Protein AF-A0A1G6P7D3-F1 (afdb_monomer_lite)

Sequence (81 aa):
MLGVMLTEKEVEEIAYLLKRELEEILSDLSDNRLEPIVQVAMKEKYGLVYGLYKRFTRPEEWSQYALSSNLLNKTPFDKKG

pLDDT: mean 83.85, std 16.72, range [39.06, 98.0]

Radius of gyration: 13.71 Å; chains: 1; bounding box: 37×24×31 Å

Secondary structure (DSSP, 8-state):
-------HHHHHHHHHHHHHHHHHHHHHHH-TTS-HHHHHHHHHHHHHHHHHHHHHS-GGGGGGGPPPGGG----GGGG--

Foldseek 3Di:
DDDDDDDLVVLVVLLVVLVVVLVVLVVVLVDPPDDPVVNVVSLLVNVVSLVVNPVSDDPVCSVVSDDPPVSDPDDPVVPDD

Structure (mmCIF, N/CA/C/O backbone):
data_AF-A0A1G6P7D3-F1
#
_entry.id   AF-A0A1G6P7D3-F1
#
loop_
_atom_site.group_PDB
_atom_site.id
_atom_site.type_symbol
_atom_site.label_atom_id
_atom_site.label_alt_id
_atom_site.label_comp_id
_atom_site.label_asym_id
_atom_site.label_entity_id
_atom_site.label_seq_id
_atom_site.pdbx_PDB_ins_code
_atom_site.Cartn_x
_atom_site.Cartn_y
_atom_site.Cartn_z
_atom_site.occupancy
_atom_site.B_iso_or_equiv
_atom_site.auth_seq_id
_atom_site.auth_comp_id
_atom_site.auth_asym_id
_atom_site.auth_atom_id
_atom_site.pdbx_PDB_model_num
ATOM 1 N N . MET A 1 1 ? -17.319 -5.576 -8.291 1.00 61.88 1 MET A N 1
ATOM 2 C CA . MET A 1 1 ? -16.581 -5.251 -7.052 1.00 61.88 1 MET A CA 1
ATOM 3 C C . MET A 1 1 ? -16.697 -6.466 -6.150 1.00 61.88 1 MET A C 1
ATOM 5 O O . MET A 1 1 ? -17.807 -6.957 -6.014 1.00 61.88 1 MET A O 1
ATOM 9 N N . LEU A 1 2 ? -15.587 -6.997 -5.639 1.00 70.06 2 LEU A N 1
ATOM 10 C CA . LEU A 1 2 ? -15.597 -8.118 -4.693 1.00 70.06 2 LEU A CA 1
ATOM 11 C C . LEU A 1 2 ? -15.522 -7.540 -3.274 1.00 70.06 2 LEU A C 1
ATOM 13 O O . LEU A 1 2 ? -14.724 -6.632 -3.044 1.00 70.06 2 LEU A O 1
ATOM 17 N N . GLY A 1 3 ? -16.382 -8.012 -2.372 1.00 80.00 3 GLY A N 1
ATOM 18 C CA . GLY A 1 3 ? -16.349 -7.671 -0.948 1.00 80.00 3 GLY A CA 1
ATOM 19 C C . GLY A 1 3 ? -15.665 -8.776 -0.146 1.00 80.00 3 GLY A C 1
ATOM 20 O O . GLY A 1 3 ? -15.734 -9.941 -0.531 1.00 80.00 3 GLY A O 1
ATOM 21 N N . VAL A 1 4 ? -15.012 -8.407 0.954 1.00 86.62 4 VAL A N 1
ATOM 22 C CA . VAL A 1 4 ? -14.375 -9.332 1.902 1.00 86.62 4 VAL A CA 1
ATOM 23 C C . VAL A 1 4 ? -14.871 -8.966 3.299 1.00 86.62 4 VAL A C 1
ATOM 25 O O . VAL A 1 4 ? -14.938 -7.782 3.624 1.00 86.62 4 VAL A O 1
ATOM 28 N N . MET A 1 5 ? -15.257 -9.961 4.101 1.00 94.31 5 MET A N 1
ATOM 29 C CA . MET A 1 5 ? -15.557 -9.758 5.520 1.00 94.31 5 MET A CA 1
ATOM 30 C C . MET A 1 5 ? -14.263 -9.872 6.315 1.00 94.31 5 MET A C 1
ATOM 32 O O . MET A 1 5 ? -13.580 -10.887 6.218 1.00 94.31 5 MET A O 1
ATOM 36 N N . LEU A 1 6 ? -13.947 -8.824 7.068 1.00 94.56 6 LEU A N 1
ATOM 37 C CA . LEU A 1 6 ? -12.756 -8.713 7.900 1.00 94.56 6 LEU A CA 1
ATOM 38 C C . LEU A 1 6 ? -13.153 -8.092 9.235 1.00 94.56 6 LEU A C 1
ATOM 40 O O . LEU A 1 6 ? -14.056 -7.254 9.301 1.00 94.56 6 LEU A O 1
ATOM 44 N N . THR A 1 7 ? -12.467 -8.499 10.287 1.00 97.56 7 THR A N 1
ATOM 45 C CA . THR A 1 7 ? -12.490 -7.840 11.590 1.00 97.56 7 THR A CA 1
ATOM 46 C C . THR A 1 7 ? -11.716 -6.522 11.541 1.00 97.56 7 THR A C 1
ATOM 48 O O . THR A 1 7 ? -10.885 -6.303 10.661 1.00 97.56 7 THR A O 1
ATOM 51 N N . GLU A 1 8 ? -11.947 -5.646 12.520 1.00 95.75 8 GLU A N 1
ATOM 52 C CA . GLU A 1 8 ? -11.206 -4.381 12.642 1.00 95.75 8 GLU A CA 1
ATOM 53 C C . GLU A 1 8 ? -9.692 -4.619 12.743 1.00 95.75 8 GLU A C 1
ATOM 55 O O . GLU A 1 8 ? -8.913 -3.959 12.061 1.00 95.75 8 GLU A O 1
ATOM 60 N N . LYS A 1 9 ? -9.279 -5.640 13.504 1.00 97.06 9 LYS A N 1
ATOM 61 C CA . LYS A 1 9 ? -7.869 -6.011 13.642 1.00 97.06 9 LYS A CA 1
ATOM 62 C C . LYS A 1 9 ? -7.249 -6.473 12.320 1.00 97.06 9 LYS A C 1
ATOM 64 O O . LYS A 1 9 ? -6.137 -6.074 11.998 1.00 97.06 9 LYS A O 1
ATOM 69 N N . GLU A 1 10 ? -7.958 -7.286 11.536 1.00 97.75 10 GLU A N 1
ATOM 70 C CA . GLU A 1 10 ? -7.466 -7.718 10.220 1.00 97.75 10 GLU A CA 1
ATOM 71 C C . GLU A 1 10 ? -7.344 -6.538 9.248 1.00 97.75 10 GLU A C 1
ATOM 73 O O . GLU A 1 10 ? -6.404 -6.487 8.458 1.00 97.75 10 GLU A O 1
ATOM 78 N N . VAL A 1 11 ? -8.257 -5.562 9.320 1.00 95.75 11 VAL A N 1
ATOM 79 C CA . VAL A 1 11 ? -8.157 -4.318 8.539 1.00 95.75 11 VAL A CA 1
ATOM 80 C C . VAL A 1 11 ? -6.894 -3.540 8.911 1.00 95.75 11 VAL A C 1
ATOM 82 O O . VAL A 1 11 ? -6.169 -3.112 8.014 1.00 95.75 11 VAL A O 1
ATOM 85 N N . GLU A 1 12 ? -6.596 -3.397 10.204 1.00 96.00 12 GLU A N 1
ATOM 86 C CA . GLU A 1 12 ? -5.378 -2.730 10.686 1.00 96.00 12 GLU A CA 1
ATOM 87 C C . GLU A 1 12 ? -4.102 -3.461 10.247 1.00 96.00 12 GLU A C 1
ATOM 89 O O . GLU A 1 12 ? -3.161 -2.832 9.758 1.00 96.00 12 GLU A O 1
ATOM 94 N N . GLU A 1 13 ? -4.070 -4.789 10.364 1.00 97.69 13 GLU A N 1
ATOM 95 C CA . GLU A 1 13 ? -2.926 -5.606 9.946 1.00 97.69 13 GLU A CA 1
ATOM 96 C C . GLU A 1 13 ? -2.696 -5.524 8.430 1.00 97.69 13 GLU A C 1
ATOM 98 O O . GLU A 1 13 ? -1.559 -5.362 7.980 1.00 97.69 13 GLU A O 1
ATOM 103 N N . ILE A 1 14 ? -3.764 -5.556 7.628 1.00 96.50 14 ILE A N 1
ATOM 104 C CA . ILE A 1 14 ? -3.673 -5.375 6.173 1.00 96.50 14 ILE A CA 1
ATOM 105 C C . ILE A 1 14 ? -3.184 -3.966 5.839 1.00 96.50 14 ILE A C 1
ATOM 107 O O . ILE A 1 14 ? -2.275 -3.818 5.021 1.00 96.50 14 ILE A O 1
ATOM 111 N N . ALA A 1 15 ? -3.736 -2.930 6.473 1.00 95.62 15 ALA A N 1
ATOM 112 C CA . ALA A 1 15 ? -3.288 -1.555 6.275 1.00 95.62 15 ALA A CA 1
ATOM 113 C C . ALA A 1 15 ? -1.793 -1.397 6.598 1.00 95.62 15 ALA A C 1
ATOM 115 O O . ALA A 1 15 ? -1.063 -0.760 5.836 1.00 95.62 15 ALA A O 1
ATOM 116 N N . TYR A 1 16 ? -1.322 -2.032 7.675 1.00 96.81 16 TYR A N 1
ATOM 117 C CA . TYR A 1 16 ? 0.085 -2.039 8.067 1.00 96.81 16 TYR A CA 1
ATOM 118 C C . TYR A 1 16 ? 0.983 -2.733 7.032 1.00 96.81 16 TYR A C 1
ATOM 120 O O . TYR A 1 16 ? 2.018 -2.186 6.648 1.00 96.81 16 TYR A O 1
ATOM 128 N N . LEU A 1 17 ? 0.582 -3.905 6.529 1.00 98.00 17 LEU A N 1
ATOM 129 C CA . LEU A 1 17 ? 1.334 -4.619 5.492 1.00 98.00 17 LEU A CA 1
ATOM 130 C C . LEU A 1 17 ? 1.422 -3.813 4.192 1.00 98.00 17 LEU A C 1
ATOM 132 O O . LEU A 1 17 ? 2.495 -3.717 3.599 1.00 98.00 17 LEU A O 1
ATOM 136 N N . LEU A 1 18 ? 0.314 -3.197 3.771 1.00 97.31 18 LEU A N 1
ATOM 137 C CA . LEU A 1 18 ? 0.271 -2.361 2.569 1.00 97.31 18 LEU A CA 1
ATOM 138 C C . LEU A 1 18 ? 1.127 -1.105 2.720 1.00 97.31 18 LEU A C 1
ATOM 140 O O . LEU A 1 18 ? 1.794 -0.708 1.768 1.00 97.31 18 LEU A O 1
ATOM 144 N N . LYS A 1 19 ? 1.140 -0.500 3.911 1.00 95.62 19 LYS A N 1
ATOM 145 C CA . LYS A 1 19 ? 2.032 0.614 4.234 1.00 95.62 19 LYS A CA 1
ATOM 146 C C . LYS A 1 19 ? 3.498 0.214 4.059 1.00 95.62 19 LYS A C 1
ATOM 148 O O . LYS A 1 19 ? 4.215 0.899 3.338 1.00 95.62 19 LYS A O 1
ATOM 153 N N . ARG A 1 20 ? 3.925 -0.898 4.666 1.00 96.81 20 ARG A N 1
ATOM 154 C CA . ARG A 1 20 ? 5.317 -1.366 4.564 1.00 96.81 20 ARG A CA 1
ATOM 155 C C . ARG A 1 20 ? 5.713 -1.641 3.113 1.00 96.81 20 ARG A C 1
ATOM 157 O O . ARG A 1 20 ? 6.775 -1.226 2.670 1.00 96.81 20 ARG A O 1
ATOM 164 N N . GLU A 1 21 ? 4.827 -2.279 2.357 1.00 97.69 21 GLU A N 1
ATOM 165 C CA . GLU A 1 21 ? 5.048 -2.552 0.937 1.00 97.69 21 GLU A CA 1
ATOM 166 C C . GLU A 1 21 ? 5.207 -1.260 0.115 1.00 97.69 21 GLU A C 1
ATOM 168 O O . GLU A 1 21 ? 6.064 -1.179 -0.763 1.00 97.69 21 GLU A O 1
ATOM 173 N N . LEU A 1 22 ? 4.410 -0.224 0.402 1.00 95.56 22 LEU A N 1
ATOM 174 C CA . LEU A 1 22 ? 4.558 1.086 -0.239 1.00 95.56 22 LEU A CA 1
ATOM 175 C C . LEU A 1 22 ? 5.888 1.749 0.118 1.00 95.56 22 LEU A C 1
ATOM 177 O O . LEU A 1 22 ? 6.518 2.319 -0.768 1.00 95.56 22 LEU A O 1
ATOM 181 N N . GLU A 1 23 ? 6.312 1.682 1.381 1.00 94.62 23 GLU A N 1
ATOM 182 C CA . GLU A 1 23 ? 7.603 2.216 1.835 1.00 94.62 23 GLU A CA 1
ATOM 183 C C . GLU A 1 23 ? 8.774 1.548 1.102 1.00 94.62 23 GLU A C 1
ATOM 185 O O . GLU A 1 23 ? 9.661 2.247 0.612 1.00 94.62 23 GLU A O 1
ATOM 190 N N . GLU A 1 24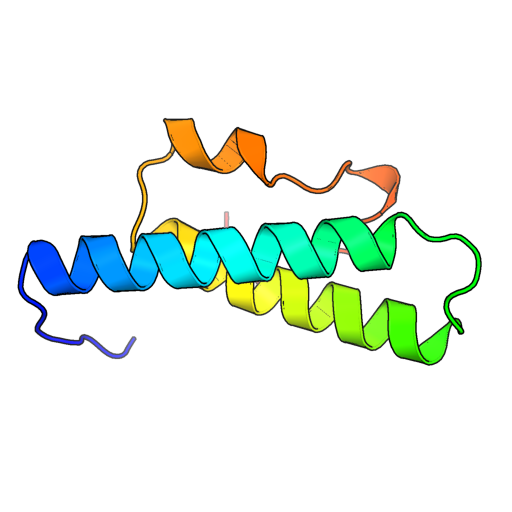 ? 8.742 0.222 0.953 1.00 94.56 24 GLU A N 1
ATOM 191 C CA . GLU A 1 24 ? 9.752 -0.540 0.208 1.00 94.56 24 GLU A CA 1
ATOM 192 C C . GLU A 1 24 ? 9.770 -0.143 -1.277 1.00 94.56 24 GLU A C 1
ATOM 194 O O . GLU A 1 24 ? 10.817 0.239 -1.799 1.00 94.56 24 GLU A O 1
ATOM 199 N N . ILE A 1 25 ? 8.609 -0.115 -1.945 1.00 93.94 25 ILE A N 1
ATOM 200 C CA . ILE A 1 25 ? 8.515 0.276 -3.364 1.00 93.94 25 ILE A CA 1
ATOM 201 C C . ILE A 1 25 ? 9.003 1.715 -3.584 1.00 93.94 25 ILE A C 1
ATOM 203 O O . ILE A 1 25 ? 9.685 2.000 -4.568 1.00 93.94 25 ILE A O 1
ATOM 207 N N . LEU A 1 26 ? 8.636 2.641 -2.696 1.00 91.62 26 LEU A N 1
ATOM 208 C CA . LEU A 1 26 ? 9.060 4.041 -2.763 1.00 91.62 26 LEU A CA 1
ATOM 209 C C . LEU A 1 26 ? 10.569 4.178 -2.562 1.00 91.62 26 LEU A C 1
ATOM 211 O O . LEU A 1 26 ? 11.206 4.956 -3.275 1.00 91.62 26 LEU A O 1
ATOM 215 N N . SER A 1 27 ? 11.127 3.419 -1.618 1.00 90.69 27 SER A N 1
ATOM 216 C CA . SER A 1 27 ? 12.566 3.357 -1.383 1.00 90.69 27 SER A CA 1
ATOM 217 C C . SER A 1 27 ? 13.296 2.858 -2.626 1.00 90.69 27 SER A C 1
ATOM 219 O O . SER A 1 27 ? 14.214 3.529 -3.095 1.00 90.69 27 SER A O 1
ATOM 221 N N . ASP A 1 28 ? 12.846 1.753 -3.218 1.00 89.94 28 ASP A N 1
ATOM 222 C CA . ASP A 1 28 ? 13.436 1.205 -4.440 1.00 89.94 28 ASP A CA 1
ATOM 223 C C . ASP A 1 28 ? 13.360 2.217 -5.586 1.00 89.94 28 ASP A C 1
ATOM 225 O O . ASP A 1 28 ? 14.373 2.535 -6.201 1.00 89.94 28 ASP A O 1
ATOM 229 N N . LEU A 1 29 ? 12.187 2.812 -5.831 1.00 88.44 29 LEU A N 1
ATOM 230 C CA . LEU A 1 29 ? 11.985 3.811 -6.889 1.00 88.44 29 LEU A CA 1
ATOM 231 C C . LEU A 1 29 ? 12.823 5.086 -6.716 1.00 88.44 29 LEU A C 1
ATOM 233 O O . LEU A 1 29 ? 12.992 5.825 -7.690 1.00 88.44 29 LEU A O 1
ATOM 237 N N . SER A 1 30 ? 13.312 5.364 -5.505 1.00 84.75 30 SER A N 1
ATOM 238 C CA . SER A 1 30 ? 14.208 6.490 -5.230 1.00 84.75 30 SER A CA 1
ATOM 239 C C . SER A 1 30 ? 15.670 6.206 -5.604 1.00 84.75 30 SER A C 1
ATOM 241 O O . SER A 1 30 ? 16.454 7.148 -5.748 1.00 84.75 30 SER A O 1
ATOM 243 N N . ASP A 1 31 ? 16.040 4.937 -5.817 1.00 81.38 31 ASP A N 1
ATOM 244 C CA . ASP A 1 31 ? 17.377 4.548 -6.261 1.00 81.38 31 ASP A CA 1
ATOM 245 C C . ASP A 1 31 ? 17.525 4.714 -7.786 1.00 81.38 31 ASP A C 1
ATOM 247 O O . ASP A 1 31 ? 16.873 4.057 -8.601 1.00 81.38 31 ASP A O 1
ATOM 251 N N . ASN A 1 32 ? 18.453 5.587 -8.189 1.00 68.00 32 ASN A N 1
ATOM 252 C CA . ASN A 1 32 ? 18.748 5.910 -9.589 1.00 68.00 32 ASN A CA 1
ATOM 253 C C . ASN A 1 32 ? 19.441 4.775 -10.370 1.00 68.00 32 ASN A C 1
ATOM 255 O O . ASN A 1 32 ? 19.780 4.962 -11.540 1.00 68.00 32 ASN A O 1
ATOM 259 N N . ARG A 1 33 ? 19.709 3.624 -9.743 1.00 84.31 33 ARG A N 1
ATOM 260 C CA . ARG A 1 33 ? 20.409 2.481 -10.358 1.00 84.31 33 ARG A CA 1
ATOM 261 C C . ARG A 1 33 ? 19.479 1.418 -10.937 1.00 84.31 33 ARG A C 1
ATOM 263 O O . ARG A 1 33 ? 19.964 0.449 -11.518 1.00 84.31 33 ARG A O 1
ATOM 270 N N . LEU A 1 34 ? 18.167 1.578 -10.782 1.00 82.56 34 LEU A N 1
ATOM 271 C CA . LEU A 1 34 ? 17.184 0.641 -11.315 1.00 82.56 34 LEU A CA 1
ATOM 272 C C . LEU A 1 34 ? 17.192 0.611 -12.842 1.00 82.56 34 LEU A C 1
ATOM 274 O O . LEU A 1 34 ? 17.124 1.649 -13.504 1.00 82.56 34 LEU A O 1
ATOM 278 N N . GLU A 1 35 ? 17.188 -0.596 -13.407 1.00 88.44 35 GLU A N 1
ATOM 279 C CA . GLU A 1 35 ? 16.966 -0.739 -14.839 1.00 88.44 35 GLU A CA 1
ATOM 280 C C . GLU A 1 35 ? 15.572 -0.217 -15.234 1.00 88.44 35 GLU A C 1
ATOM 282 O O . GLU A 1 35 ? 14.594 -0.452 -14.511 1.00 88.44 35 GLU A O 1
ATOM 287 N N . PRO A 1 36 ? 15.431 0.426 -16.410 1.00 86.94 36 PRO A N 1
ATOM 288 C CA . PRO A 1 36 ? 14.165 1.021 -16.841 1.00 86.94 36 PRO A CA 1
ATOM 289 C C . PRO A 1 36 ? 12.973 0.054 -16.816 1.00 86.94 36 PRO A C 1
ATOM 291 O O . PRO A 1 36 ? 11.864 0.446 -16.458 1.00 86.94 36 PRO A O 1
ATOM 294 N N . ILE A 1 37 ? 13.191 -1.222 -17.154 1.00 89.62 37 ILE A N 1
ATOM 295 C CA . ILE A 1 37 ? 12.135 -2.243 -17.140 1.00 89.62 37 ILE A CA 1
ATOM 296 C C . ILE A 1 37 ? 11.632 -2.541 -15.721 1.00 89.62 37 ILE A C 1
ATOM 298 O O . ILE A 1 37 ? 10.429 -2.694 -15.506 1.00 89.62 37 ILE A O 1
ATOM 302 N N . VAL A 1 38 ? 12.534 -2.556 -14.738 1.00 90.75 38 VAL A N 1
ATOM 303 C CA . VAL A 1 38 ? 12.187 -2.772 -13.329 1.00 90.75 38 VAL A CA 1
ATOM 304 C C . VAL A 1 38 ? 11.438 -1.558 -12.790 1.00 90.75 38 VAL A C 1
ATOM 306 O O . VAL A 1 38 ? 10.444 -1.712 -12.085 1.00 90.75 38 VAL A O 1
ATOM 309 N N . GLN A 1 39 ? 11.841 -0.347 -13.188 1.00 88.75 39 GLN A N 1
ATOM 310 C CA . GLN A 1 39 ? 11.150 0.882 -12.801 1.00 88.75 39 GLN A CA 1
ATOM 311 C C . GLN A 1 39 ? 9.687 0.898 -13.274 1.00 88.75 39 GLN A C 1
ATOM 313 O O . GLN A 1 39 ? 8.802 1.312 -12.523 1.00 88.75 39 GLN A O 1
ATOM 318 N N . VAL A 1 40 ? 9.411 0.436 -14.499 1.00 90.00 40 VAL A N 1
ATOM 319 C CA . VAL A 1 40 ? 8.037 0.315 -15.017 1.00 90.00 40 VAL A CA 1
ATOM 320 C C . VAL A 1 40 ? 7.228 -0.666 -14.168 1.00 90.00 40 VAL A C 1
ATOM 322 O O . VAL A 1 40 ? 6.162 -0.296 -13.675 1.00 90.00 40 VAL A O 1
ATOM 325 N N . ALA A 1 41 ? 7.762 -1.863 -13.918 1.00 91.31 41 ALA A N 1
ATOM 326 C 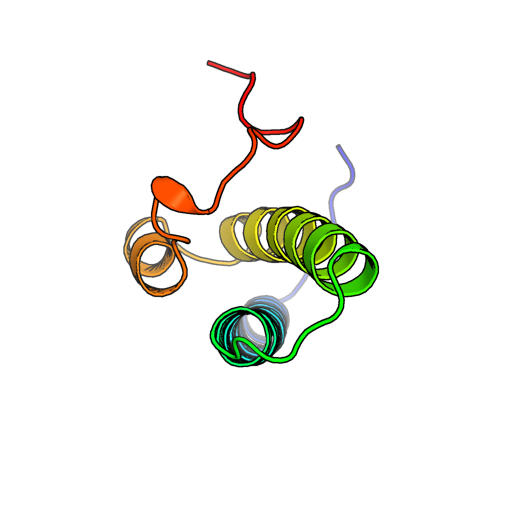CA . ALA A 1 41 ? 7.094 -2.869 -13.092 1.00 91.31 41 ALA A CA 1
ATOM 327 C C . ALA A 1 41 ? 6.826 -2.369 -11.657 1.00 91.31 41 ALA A C 1
ATOM 329 O O . ALA A 1 41 ? 5.749 -2.598 -11.106 1.00 91.31 41 ALA A O 1
ATOM 330 N N . MET A 1 42 ? 7.764 -1.626 -11.060 1.00 92.06 42 MET A N 1
ATOM 331 C CA . MET A 1 42 ? 7.594 -1.038 -9.726 1.00 92.06 42 MET A CA 1
ATOM 332 C C . MET A 1 42 ? 6.521 0.051 -9.691 1.00 92.06 42 MET A C 1
ATOM 334 O O . MET A 1 42 ? 5.741 0.109 -8.742 1.00 92.06 42 MET A O 1
ATOM 338 N N . LYS A 1 43 ? 6.410 0.879 -10.737 1.00 91.69 43 LYS A N 1
ATOM 339 C CA . LYS A 1 43 ? 5.330 1.876 -10.850 1.00 91.69 43 LYS A CA 1
ATOM 340 C C . LYS A 1 43 ? 3.954 1.225 -11.003 1.00 91.69 43 LYS A C 1
ATOM 342 O O . LYS A 1 43 ? 2.981 1.707 -10.423 1.00 91.69 43 LYS A O 1
ATOM 347 N N . GLU A 1 44 ? 3.860 0.127 -11.749 1.00 93.31 44 GLU A N 1
ATOM 348 C CA . GLU A 1 44 ? 2.621 -0.653 -11.859 1.00 93.31 44 GLU A CA 1
ATOM 349 C C . GLU A 1 44 ? 2.231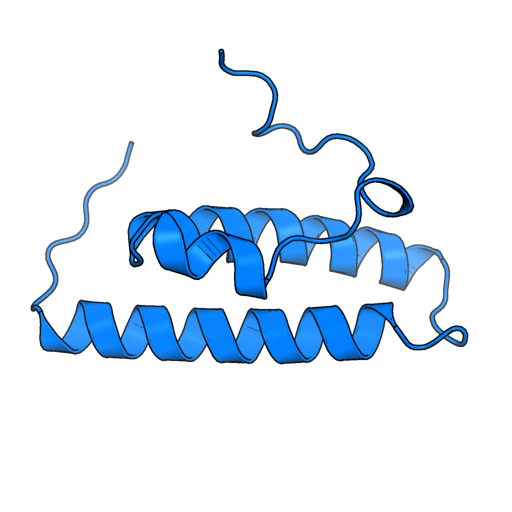 -1.268 -10.511 1.00 93.31 44 GLU A C 1
ATOM 351 O O . GLU A 1 44 ? 1.088 -1.122 -10.066 1.00 93.31 44 GLU A O 1
ATOM 356 N N . LYS A 1 45 ? 3.200 -1.883 -9.822 1.00 94.94 45 LYS A N 1
ATOM 357 C CA . LYS A 1 45 ? 3.022 -2.441 -8.478 1.00 94.94 45 LYS A CA 1
ATOM 358 C C . LYS A 1 45 ? 2.572 -1.369 -7.484 1.00 94.94 45 LYS A C 1
ATOM 360 O O . LYS A 1 45 ? 1.580 -1.581 -6.790 1.00 94.94 45 LYS A O 1
ATOM 365 N N . TYR A 1 46 ? 3.215 -0.199 -7.481 1.00 95.50 46 TYR A N 1
ATOM 366 C CA . TYR A 1 46 ? 2.808 0.956 -6.675 1.00 95.50 46 TYR A CA 1
ATOM 367 C C . TYR A 1 46 ? 1.334 1.306 -6.898 1.00 95.50 46 TYR A C 1
ATOM 369 O O . TYR A 1 46 ? 0.584 1.428 -5.935 1.00 95.50 46 TYR A O 1
ATOM 377 N N . GLY A 1 47 ? 0.888 1.417 -8.154 1.00 93.06 47 GLY A N 1
ATOM 378 C CA . GLY A 1 47 ? -0.500 1.766 -8.466 1.00 93.06 47 GLY A CA 1
ATOM 379 C C . GLY A 1 47 ? -1.513 0.773 -7.886 1.00 93.06 47 GLY A C 1
ATOM 380 O O . GLY A 1 47 ? -2.549 1.180 -7.353 1.00 93.06 47 GLY A O 1
ATOM 381 N N . LEU A 1 48 ? -1.201 -0.526 -7.938 1.00 95.12 48 LEU A N 1
ATOM 382 C CA . LEU A 1 48 ? -2.042 -1.579 -7.365 1.00 95.12 48 LEU A CA 1
ATOM 383 C C . LEU A 1 48 ? -2.055 -1.531 -5.833 1.00 95.12 48 LEU A C 1
ATOM 385 O O . LEU A 1 48 ? -3.132 -1.517 -5.234 1.00 95.12 48 LEU A O 1
ATOM 389 N N . VAL A 1 49 ? -0.878 -1.472 -5.203 1.00 96.19 49 VAL A N 1
ATOM 390 C CA . VAL A 1 49 ? -0.743 -1.466 -3.738 1.00 96.19 49 VAL A CA 1
ATOM 391 C C . VAL A 1 49 ? -1.343 -0.190 -3.149 1.00 96.19 49 VAL A C 1
ATOM 393 O O . VAL A 1 49 ? -2.120 -0.268 -2.204 1.00 96.19 49 VAL A O 1
ATOM 396 N N . TYR A 1 50 ? -1.088 0.975 -3.747 1.00 95.50 50 TYR A N 1
ATOM 397 C CA . TYR A 1 50 ? -1.657 2.251 -3.309 1.00 95.50 50 TYR A CA 1
ATOM 398 C C . TYR A 1 50 ? -3.178 2.273 -3.478 1.00 95.50 50 TYR A C 1
ATOM 400 O O . TYR A 1 50 ? -3.915 2.713 -2.595 1.00 95.50 50 TYR A O 1
ATOM 408 N N . GLY A 1 51 ? -3.681 1.732 -4.591 1.00 93.44 51 GLY A N 1
ATOM 409 C CA . GLY A 1 51 ? -5.114 1.562 -4.813 1.00 93.44 51 GLY A CA 1
ATOM 410 C C . GLY A 1 51 ? -5.781 0.651 -3.781 1.00 93.44 51 GLY A C 1
ATOM 411 O O . GLY A 1 51 ? -6.934 0.893 -3.422 1.00 93.44 51 GLY A O 1
ATOM 412 N N . LEU A 1 52 ? -5.073 -0.375 -3.301 1.00 93.94 52 LEU A N 1
ATOM 413 C CA . LEU A 1 52 ? -5.542 -1.273 -2.250 1.00 93.94 52 LEU A CA 1
ATOM 414 C C . LEU A 1 52 ? -5.465 -0.610 -0.870 1.00 93.94 52 LEU A C 1
ATOM 416 O O . LEU A 1 52 ? -6.448 -0.645 -0.139 1.00 93.94 52 LEU A O 1
ATOM 420 N N . TYR A 1 53 ? -4.359 0.070 -0.563 1.00 95.25 53 TYR A N 1
ATOM 421 C CA . TYR A 1 53 ? -4.136 0.8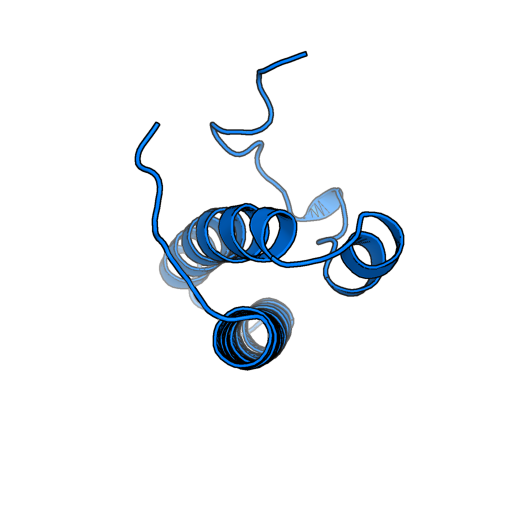22 0.675 1.00 95.25 53 TYR A CA 1
ATOM 422 C C . TYR A 1 53 ? -5.275 1.804 0.952 1.00 95.25 53 TYR A C 1
ATOM 424 O O . TYR A 1 53 ? -5.882 1.749 2.017 1.00 95.25 53 TYR A O 1
ATOM 432 N N . LYS A 1 54 ? -5.673 2.598 -0.052 1.00 93.75 54 LYS A N 1
ATOM 433 C CA . LYS A 1 54 ? -6.792 3.552 0.061 1.00 93.75 54 LYS A CA 1
ATOM 434 C C . LYS A 1 54 ? -8.140 2.922 0.434 1.00 93.75 54 LYS A C 1
ATOM 436 O O . LYS A 1 54 ? -9.052 3.645 0.814 1.00 93.75 54 LYS A O 1
ATOM 441 N N . ARG A 1 55 ? -8.307 1.602 0.282 1.00 92.62 55 ARG A N 1
ATOM 442 C CA . ARG A 1 55 ? -9.535 0.890 0.682 1.00 92.62 55 ARG A CA 1
ATOM 443 C C . ARG A 1 55 ? -9.548 0.518 2.161 1.00 92.62 55 ARG A C 1
ATOM 445 O O . ARG A 1 55 ? -10.624 0.260 2.686 1.00 92.62 55 ARG A O 1
ATOM 452 N N . PHE A 1 56 ? -8.378 0.465 2.793 1.00 92.81 56 PHE A N 1
ATOM 453 C CA . PHE A 1 56 ? -8.197 0.063 4.188 1.00 92.81 56 PHE A CA 1
ATOM 454 C C . PHE A 1 56 ? -7.786 1.228 5.099 1.00 92.81 56 PHE A C 1
ATOM 456 O O . PHE A 1 56 ? -7.732 1.048 6.309 1.00 92.81 56 PHE A O 1
ATOM 463 N N . THR A 1 57 ? -7.521 2.416 4.544 1.00 93.00 57 THR A N 1
ATOM 464 C CA . THR A 1 57 ? -7.066 3.599 5.293 1.00 93.00 57 THR A CA 1
ATOM 465 C C . THR A 1 57 ? -7.886 4.842 5.004 1.00 93.00 57 THR A C 1
ATOM 467 O O . THR A 1 57 ? -8.623 4.922 4.015 1.00 93.00 57 THR A O 1
ATOM 470 N N . ARG A 1 58 ? -7.760 5.839 5.881 1.00 91.94 58 ARG A N 1
ATOM 471 C CA . ARG A 1 58 ? -8.508 7.090 5.770 1.00 91.94 58 ARG A CA 1
ATOM 472 C C . ARG A 1 58 ? -7.826 8.069 4.805 1.00 91.94 58 ARG A C 1
ATOM 474 O O . ARG A 1 58 ? -6.602 8.029 4.663 1.00 91.94 58 ARG A O 1
ATOM 481 N N . PRO A 1 59 ? -8.582 8.975 4.155 1.00 89.56 59 PRO A N 1
ATOM 482 C CA . PRO A 1 59 ? -8.034 9.934 3.194 1.00 89.56 59 PRO A CA 1
ATOM 483 C C . PRO A 1 59 ? -6.874 10.787 3.711 1.00 89.56 59 PRO A C 1
ATOM 485 O O . PRO A 1 59 ? -5.985 11.147 2.939 1.00 89.56 59 PRO A O 1
ATOM 488 N N . GLU A 1 60 ? -6.845 11.086 5.010 1.00 90.12 60 GLU A N 1
ATOM 489 C CA . GLU A 1 60 ? -5.791 11.898 5.626 1.00 90.12 60 GLU A CA 1
ATOM 490 C C . GLU A 1 60 ? -4.420 11.198 5.578 1.00 90.12 60 GLU A C 1
ATOM 492 O O . GLU A 1 60 ? -3.378 11.855 5.537 1.00 90.12 60 GLU A O 1
ATOM 497 N N . GLU A 1 61 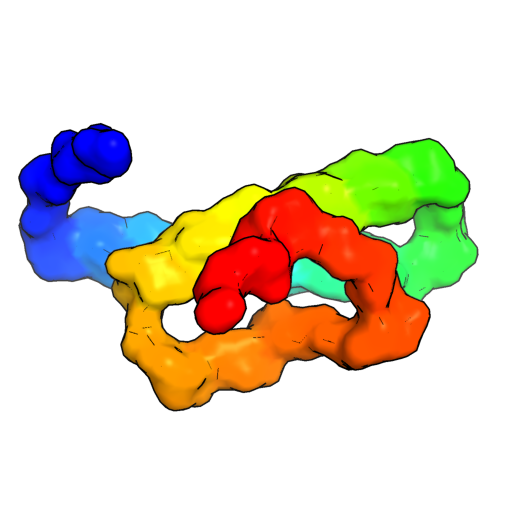? -4.410 9.865 5.522 1.00 89.19 61 GLU A N 1
ATOM 498 C CA . GLU A 1 61 ? -3.199 9.040 5.512 1.00 89.19 61 GLU A CA 1
ATOM 499 C C . GLU A 1 61 ? -2.599 8.888 4.104 1.00 89.19 61 GLU A C 1
ATOM 501 O O . GLU A 1 61 ? -1.414 8.595 3.948 1.00 89.19 61 GLU A O 1
ATOM 506 N N . TRP A 1 62 ? -3.390 9.129 3.053 1.00 90.12 62 TRP A N 1
ATOM 507 C CA . TRP A 1 62 ? -2.998 8.873 1.661 1.00 90.12 62 TRP A CA 1
ATOM 508 C C . TRP A 1 62 ? -1.831 9.734 1.184 1.00 90.12 62 TRP A C 1
ATOM 510 O O . TRP A 1 62 ? -1.073 9.314 0.306 1.00 90.12 62 TRP A O 1
ATOM 520 N N . SER A 1 63 ? -1.706 10.938 1.742 1.00 86.44 63 SER A N 1
ATOM 521 C CA . SER A 1 63 ? -0.681 11.914 1.366 1.00 86.44 63 SER A CA 1
ATOM 522 C C . SER A 1 63 ? 0.738 11.441 1.691 1.00 86.44 63 SER A C 1
ATOM 524 O O . SER A 1 63 ? 1.669 11.802 0.975 1.00 86.44 63 SER A O 1
ATOM 526 N N . GLN A 1 64 ? 0.901 10.582 2.703 1.00 86.06 64 GLN A N 1
ATOM 527 C CA . GLN A 1 64 ? 2.205 10.078 3.149 1.00 86.06 64 GLN A CA 1
ATOM 528 C C . GLN A 1 64 ? 2.897 9.194 2.102 1.00 86.06 64 GLN A C 1
ATOM 530 O O . GLN A 1 64 ? 4.122 9.138 2.069 1.00 86.06 64 GLN A O 1
ATOM 535 N N . TYR A 1 65 ? 2.124 8.539 1.230 1.00 87.69 65 TYR A N 1
ATOM 536 C CA . TYR A 1 65 ? 2.633 7.618 0.202 1.00 87.69 65 TYR A CA 1
ATOM 537 C C . TYR A 1 65 ? 2.307 8.092 -1.215 1.00 87.69 65 TYR A C 1
ATOM 539 O O . TYR A 1 65 ? 2.352 7.306 -2.164 1.00 87.69 65 TYR A O 1
ATOM 547 N N . ALA A 1 66 ? 1.932 9.362 -1.379 1.00 85.44 66 ALA A N 1
ATOM 548 C CA . ALA A 1 66 ? 1.671 9.931 -2.691 1.00 85.44 66 ALA A CA 1
ATOM 549 C C . ALA A 1 66 ? 2.992 10.082 -3.462 1.00 85.44 66 ALA A C 1
ATOM 551 O O . ALA A 1 66 ? 3.885 10.825 -3.054 1.00 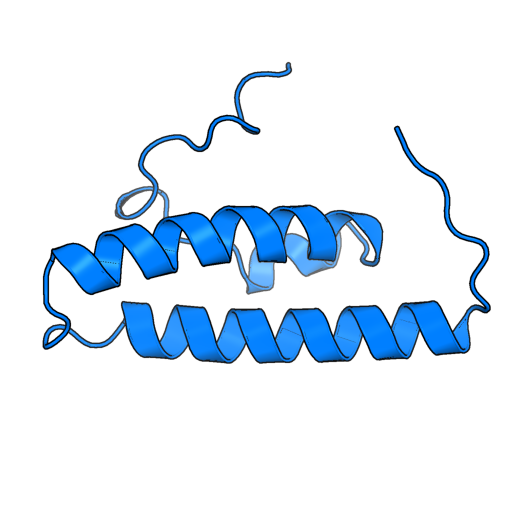85.44 66 ALA A O 1
ATOM 552 N N . LEU A 1 67 ? 3.116 9.389 -4.597 1.00 79.56 67 LEU A N 1
ATOM 553 C CA . LEU A 1 67 ? 4.227 9.599 -5.521 1.00 79.56 67 LEU A CA 1
ATOM 554 C C . LEU A 1 67 ? 4.160 11.041 -6.048 1.00 79.56 67 LEU A C 1
ATOM 556 O O . LEU A 1 67 ? 3.083 11.506 -6.434 1.00 79.56 67 LEU A O 1
ATOM 560 N N . SER A 1 68 ? 5.295 11.744 -6.116 1.00 67.62 68 SER A N 1
ATOM 561 C CA . SER A 1 68 ? 5.313 13.069 -6.746 1.00 67.62 68 SER A CA 1
ATOM 562 C C . SER A 1 68 ? 4.840 12.959 -8.202 1.00 67.62 68 SER A C 1
ATOM 564 O O . SER A 1 68 ? 5.162 12.000 -8.912 1.00 67.62 68 SER A O 1
ATOM 566 N N . SER A 1 69 ? 4.054 13.939 -8.656 1.00 54.72 69 SER A N 1
ATOM 567 C CA . SER A 1 69 ? 3.405 13.932 -9.977 1.00 54.72 69 SER A CA 1
ATOM 568 C C . SER A 1 69 ? 4.381 13.736 -11.141 1.00 54.72 69 SER A C 1
ATOM 570 O O . SER A 1 69 ? 3.994 13.212 -12.181 1.00 54.72 69 SER A O 1
ATOM 572 N N . ASN A 1 70 ? 5.654 14.088 -10.950 1.00 53.22 70 ASN A N 1
ATOM 573 C CA . ASN A 1 70 ? 6.714 13.945 -11.946 1.00 53.22 70 ASN A CA 1
ATOM 574 C C . ASN A 1 70 ? 7.087 12.480 -12.245 1.00 53.22 70 ASN A C 1
ATOM 576 O O . ASN A 1 70 ? 7.757 12.213 -13.239 1.00 53.22 70 ASN A O 1
ATOM 580 N N . LEU A 1 71 ? 6.672 11.528 -11.403 1.00 56.66 71 LEU A N 1
ATOM 581 C CA . LEU A 1 71 ? 6.991 10.104 -11.541 1.00 56.66 71 LEU A CA 1
ATOM 582 C C . LEU A 1 71 ? 5.800 9.252 -12.026 1.00 56.66 71 LEU A C 1
ATOM 584 O O . LEU A 1 71 ? 6.014 8.109 -12.450 1.00 56.66 71 LEU A O 1
ATOM 588 N N . LEU A 1 72 ? 4.577 9.799 -12.014 1.00 55.56 72 LEU A N 1
ATOM 589 C CA . LEU A 1 72 ? 3.342 9.107 -12.394 1.00 55.56 72 LEU A CA 1
ATOM 590 C C . LEU A 1 72 ? 3.059 9.244 -13.898 1.00 55.56 72 LEU A C 1
ATOM 592 O O . LEU A 1 72 ? 2.558 10.264 -14.367 1.00 55.56 72 LEU A O 1
ATOM 596 N N . ASN A 1 73 ? 3.270 8.165 -14.653 1.00 52.78 73 ASN A N 1
ATOM 597 C CA . ASN A 1 73 ? 2.500 7.960 -15.878 1.00 52.78 73 ASN A CA 1
ATOM 598 C C . ASN A 1 73 ? 1.102 7.500 -15.444 1.00 52.78 73 ASN A C 1
ATOM 600 O O . ASN A 1 73 ? 0.993 6.519 -14.711 1.00 52.78 73 ASN A O 1
ATOM 604 N N . LYS A 1 74 ? 0.055 8.244 -15.837 1.00 48.53 74 LYS A N 1
ATOM 605 C CA . LYS A 1 74 ? -1.342 8.047 -15.399 1.00 48.53 74 LYS A CA 1
ATOM 606 C C . LYS A 1 74 ? -1.710 6.565 -15.329 1.00 48.53 74 LYS A C 1
ATOM 608 O O . LYS A 1 74 ? -1.717 5.882 -16.356 1.00 48.53 74 LYS A O 1
ATOM 613 N N . THR A 1 75 ? -2.049 6.089 -14.135 1.00 46.97 75 THR A N 1
ATOM 614 C CA . THR A 1 75 ? -2.491 4.706 -13.963 1.00 46.97 75 THR A CA 1
ATOM 615 C C . THR A 1 75 ? -3.902 4.535 -14.548 1.00 46.97 75 THR A C 1
ATOM 617 O O . THR A 1 75 ? -4.672 5.500 -14.602 1.00 46.97 75 THR A O 1
ATOM 620 N N . PRO A 1 76 ? -4.303 3.324 -14.981 1.00 46.22 76 PRO A N 1
ATOM 621 C CA . PRO A 1 76 ? -5.653 3.074 -15.501 1.00 46.22 76 PRO A CA 1
ATOM 622 C C . PRO A 1 76 ? -6.783 3.411 -14.511 1.00 46.22 76 PRO A C 1
ATOM 624 O O . PRO A 1 76 ? -7.932 3.566 -14.924 1.00 46.22 76 PRO A O 1
ATOM 627 N N . PHE A 1 77 ? -6.466 3.537 -13.218 1.00 47.62 77 PHE A N 1
ATOM 628 C CA . PHE A 1 77 ? -7.420 3.808 -12.144 1.00 47.62 77 PHE A CA 1
ATOM 629 C C . PHE A 1 77 ? -7.705 5.301 -11.919 1.00 47.62 77 PHE A C 1
ATOM 631 O O . PHE A 1 77 ? -8.744 5.620 -11.346 1.00 47.62 77 PHE A O 1
ATOM 638 N N . ASP A 1 78 ? -6.872 6.212 -12.433 1.00 53.66 78 ASP A N 1
ATOM 639 C CA . ASP A 1 78 ? -7.057 7.667 -12.282 1.00 53.66 78 ASP A CA 1
ATOM 640 C C . ASP A 1 78 ? -8.119 8.258 -13.237 1.00 53.66 78 ASP A C 1
ATOM 642 O O . ASP A 1 78 ? -8.365 9.461 -13.240 1.00 53.66 78 ASP A O 1
ATOM 646 N N . LYS A 1 79 ? -8.761 7.433 -14.079 1.00 45.22 79 LYS A N 1
ATOM 647 C CA . LYS A 1 79 ? -9.714 7.867 -15.124 1.00 45.22 79 LYS A CA 1
ATOM 648 C C . LYS A 1 79 ? -11.199 7.812 -14.730 1.00 45.22 79 LYS A C 1
ATOM 650 O O . LYS A 1 79 ? -12.048 7.746 -15.616 1.00 45.22 79 LYS A O 1
ATOM 655 N N . LYS A 1 80 ? -11.552 7.820 -13.444 1.00 40.47 80 LYS A N 1
ATOM 656 C CA . LYS A 1 80 ? -12.964 7.910 -13.024 1.00 40.47 80 LYS A CA 1
ATOM 657 C C . LYS A 1 80 ? -13.186 9.079 -12.070 1.00 40.47 80 LYS A C 1
ATOM 659 O O . LYS A 1 80 ? -13.075 8.918 -10.859 1.00 40.47 80 LYS A O 1
ATOM 664 N N . GLY A 1 81 ? -13.506 10.221 -12.673 1.00 39.06 81 GLY A N 1
ATOM 665 C CA . GLY A 1 81 ? -14.190 11.374 -12.095 1.00 39.06 81 GLY A CA 1
ATOM 666 C C . GLY A 1 81 ? -15.264 11.814 -13.076 1.00 39.06 81 GLY A C 1
ATOM 667 O O . GLY A 1 81 ? -14.959 11.775 -14.291 1.00 39.06 81 GLY A O 1
#

Organism: NCBI:txid1464122